Protein AF-A0A6B2G0R4-F1 (afdb_monomer_lite)

Foldseek 3Di:
DPDDPVCLLDADFDDDPPDDPPDRPVRVQVVLAVVLCVLQPCVLVQWDWDDFPHDTAIDGRLCCVVDPPSVVSVVVVVSSVSSCVSNVHDYPHHHQPVVVCVVVVHDDDLVSVCRVPVPVSVVVVVVVPDDVVVVPDDDDPDDDDD

InterPro domains:
  IPR000569 HECT domain [PF00632] (34-144)
  IPR000569 HECT domain [PS50237] (5-146)
  IPR035983 HECT, E3 ligase catalytic domain [SSF56204] (5-144)
  IPR050409 E3 ubiquitin-protein ligase [PTHR11254] (8-144)

Structure (mmCIF, N/CA/C/O backbone):
data_AF-A0A6B2G0R4-F1
#
_entry.id   AF-A0A6B2G0R4-F1
#
loop_
_atom_site.group_PDB
_atom_site.id
_atom_site.type_symbol
_atom_site.label_atom_id
_atom_site.label_alt_id
_atom_site.label_comp_id
_atom_site.label_asym_id
_atom_site.label_entity_id
_atom_site.label_seq_id
_atom_site.pdbx_PDB_ins_code
_atom_site.Cartn_x
_atom_site.Cartn_y
_atom_site.Cartn_z
_atom_site.occupancy
_atom_site.B_iso_or_equiv
_atom_site.auth_seq_id
_atom_site.auth_comp_id
_atom_site.auth_asym_id
_atom_site.auth_atom_id
_atom_site.pdbx_PDB_model_num
ATOM 1 N N . MET A 1 1 ? 1.600 -3.246 18.314 1.00 53.62 1 MET A N 1
ATOM 2 C CA . MET A 1 1 ? 0.301 -3.834 18.725 1.00 53.62 1 MET A CA 1
ATOM 3 C C . MET A 1 1 ? 0.521 -5.297 19.116 1.00 53.62 1 MET A C 1
ATOM 5 O O . MET A 1 1 ? 0.909 -6.088 18.268 1.00 53.62 1 MET A O 1
ATOM 9 N N . THR A 1 2 ? 0.342 -5.662 20.388 1.00 66.12 2 THR A N 1
ATOM 10 C CA . THR A 1 2 ? 0.612 -7.017 20.930 1.00 66.12 2 THR A CA 1
ATOM 11 C C . THR A 1 2 ? -0.567 -7.984 20.794 1.00 66.12 2 THR A C 1
ATOM 13 O O . THR A 1 2 ? -0.534 -9.080 21.346 1.00 66.12 2 THR A O 1
ATOM 16 N N . CYS A 1 3 ? -1.620 -7.601 20.063 1.00 68.56 3 CYS A N 1
ATOM 17 C CA . CYS A 1 3 ? -2.784 -8.455 19.852 1.00 68.56 3 CYS A CA 1
ATOM 18 C C . CYS A 1 3 ? -2.328 -9.796 19.229 1.00 68.56 3 CYS A C 1
ATOM 20 O O . CYS A 1 3 ? -1.641 -9.776 18.206 1.00 68.56 3 CYS A O 1
ATOM 22 N N . PRO A 1 4 ? -2.648 -10.959 19.814 1.00 77.56 4 PRO A N 1
ATOM 23 C CA . PRO A 1 4 ? -2.337 -12.249 19.203 1.00 77.56 4 PRO A CA 1
ATOM 24 C C . PRO A 1 4 ? -3.059 -12.414 17.859 1.00 77.56 4 PRO A C 1
ATOM 26 O O . PRO A 1 4 ? -4.186 -11.945 17.712 1.00 77.56 4 PRO A O 1
ATOM 29 N N . LEU A 1 5 ? -2.455 -13.117 16.893 1.00 74.00 5 LEU A N 1
ATOM 30 C CA . LEU A 1 5 ? -3.075 -13.376 15.578 1.00 74.00 5 LEU A CA 1
ATOM 31 C C . LEU A 1 5 ? -4.470 -14.009 15.703 1.00 74.00 5 LEU A C 1
ATOM 33 O O . LEU A 1 5 ? -5.388 -13.642 14.979 1.00 74.00 5 LEU A O 1
ATOM 37 N N . GLN A 1 6 ? -4.652 -14.879 16.698 1.00 77.12 6 GLN A N 1
ATOM 38 C CA . GLN A 1 6 ? -5.919 -15.551 17.006 1.00 77.12 6 GLN A CA 1
ATOM 39 C C . GLN A 1 6 ? -7.079 -14.579 17.286 1.00 77.12 6 GLN A C 1
ATOM 41 O O . GLN A 1 6 ? -8.242 -14.947 17.148 1.00 77.12 6 GLN A O 1
ATOM 46 N N . ASN A 1 7 ? -6.774 -13.341 17.679 1.00 79.00 7 ASN A N 1
ATOM 47 C CA . ASN A 1 7 ? -7.771 -12.339 18.036 1.00 79.00 7 ASN A CA 1
ATOM 48 C C . ASN A 1 7 ? -8.087 -11.362 16.892 1.00 79.00 7 ASN A C 1
ATOM 50 O O . ASN A 1 7 ? -8.993 -10.553 17.055 1.00 79.00 7 ASN A O 1
ATOM 54 N N . ILE A 1 8 ? -7.395 -11.436 15.745 1.00 74.69 8 ILE A N 1
ATOM 55 C CA . ILE A 1 8 ? -7.686 -10.586 14.570 1.00 74.69 8 ILE A CA 1
ATOM 56 C C . ILE A 1 8 ? -9.064 -10.905 13.973 1.00 74.69 8 ILE A C 1
ATOM 58 O O . ILE A 1 8 ? -9.729 -10.013 13.462 1.00 74.69 8 ILE A O 1
ATOM 62 N N . HIS A 1 9 ? -9.525 -12.150 14.100 1.00 80.12 9 HIS A N 1
ATOM 63 C CA . HIS A 1 9 ? -10.839 -12.597 13.622 1.00 80.12 9 HIS A CA 1
ATOM 64 C C . HIS A 1 9 ? -11.996 -12.252 14.570 1.00 80.12 9 HIS A C 1
ATOM 66 O O . HIS A 1 9 ? -13.090 -12.803 14.452 1.00 80.12 9 HIS A O 1
ATOM 72 N N . ARG A 1 10 ? -11.765 -11.411 15.579 1.00 84.62 10 ARG A N 1
ATOM 73 C CA . ARG A 1 10 ? -12.833 -10.963 16.475 1.00 84.62 10 ARG A CA 1
ATOM 74 C C . ARG A 1 10 ? -13.419 -9.661 15.959 1.00 84.62 10 ARG A C 1
ATOM 76 O O . ARG A 1 10 ? -12.719 -8.857 15.347 1.00 84.62 10 ARG A O 1
ATOM 83 N N . THR A 1 11 ? -14.698 -9.453 16.261 1.00 85.50 11 THR A N 1
ATOM 84 C CA . THR A 1 11 ? -15.354 -8.170 16.021 1.00 85.50 11 THR A CA 1
ATOM 85 C C . THR A 1 11 ? -14.570 -7.058 16.706 1.00 85.50 11 THR A C 1
ATOM 87 O O . THR A 1 11 ? -14.248 -7.157 17.895 1.00 85.50 11 THR A O 1
ATOM 90 N N . LEU A 1 12 ? -14.251 -6.015 15.946 1.00 87.31 12 LEU A N 1
ATOM 91 C CA . LEU A 1 12 ? -13.570 -4.837 16.450 1.00 87.31 12 LEU A CA 1
ATOM 92 C C . LEU A 1 12 ? -14.543 -4.001 17.286 1.00 87.31 12 LEU A C 1
ATOM 94 O O . LEU A 1 12 ? -15.517 -3.463 16.768 1.00 87.31 12 LEU A O 1
ATOM 98 N N . TYR A 1 13 ? -14.243 -3.870 18.575 1.00 87.50 13 TYR A N 1
ATOM 99 C CA . TYR A 1 13 ? -14.916 -2.935 19.469 1.00 87.50 13 TYR A CA 1
ATOM 100 C C . TYR A 1 13 ? -13.959 -1.799 19.803 1.00 87.50 13 TYR A C 1
ATOM 102 O O . TYR A 1 13 ? -12.862 -2.042 20.311 1.00 87.50 13 TYR A O 1
ATOM 110 N N . VAL A 1 14 ? -14.386 -0.570 19.526 1.00 89.56 14 VAL A N 1
ATOM 111 C CA . VAL A 1 14 ? -13.618 0.639 19.824 1.00 89.56 14 VAL A CA 1
ATOM 112 C C . VAL A 1 14 ? -14.331 1.446 20.897 1.00 89.56 14 VAL A C 1
ATOM 114 O O . VAL A 1 14 ? -15.552 1.593 20.880 1.00 89.56 14 VAL A O 1
ATOM 117 N N . GLN A 1 15 ? -13.546 1.967 21.834 1.00 89.62 15 GLN A N 1
ATOM 118 C CA . GLN A 1 15 ? -13.987 2.921 22.837 1.00 89.62 15 GLN A CA 1
ATOM 119 C C . GLN A 1 15 ? -12.952 4.041 22.908 1.00 89.62 15 GLN A C 1
ATOM 121 O O . GLN A 1 15 ? -11.813 3.810 23.323 1.00 89.62 15 GLN A O 1
ATOM 126 N N . PHE A 1 16 ? -13.345 5.249 22.512 1.00 89.38 16 PHE A N 1
ATOM 127 C CA . PHE A 1 16 ? -12.503 6.425 22.676 1.00 89.38 16 PHE A CA 1
ATOM 128 C C . PHE A 1 16 ? -12.434 6.830 24.148 1.00 89.38 16 PHE A C 1
ATOM 130 O O . PHE A 1 16 ? -13.393 6.694 24.916 1.00 89.38 16 PHE A O 1
ATOM 137 N N . GLN A 1 17 ? -11.259 7.295 24.571 1.00 89.62 17 GLN A N 1
ATOM 138 C CA . GLN A 1 17 ? -11.080 7.763 25.939 1.00 89.62 17 GLN A CA 1
ATOM 139 C C . GLN A 1 17 ? -11.957 8.993 26.173 1.00 89.62 17 GLN A C 1
ATOM 141 O O . GLN A 1 17 ? -11.938 9.931 25.387 1.00 89.62 17 GLN A O 1
ATOM 146 N N . ASN A 1 18 ? -12.685 8.998 27.290 1.00 86.69 18 ASN A N 1
ATOM 147 C CA . ASN A 1 18 ? -13.593 10.075 27.703 1.00 86.69 18 ASN A CA 1
ATOM 148 C C . ASN A 1 18 ? -14.858 10.259 26.846 1.00 86.69 18 ASN A C 1
ATOM 150 O O . ASN A 1 18 ? -15.617 11.192 27.105 1.00 86.69 18 ASN A O 1
ATOM 154 N N . GLU A 1 19 ? -15.156 9.348 25.918 1.00 84.19 19 GLU A N 1
ATOM 155 C CA . GLU A 1 19 ? -16.402 9.375 25.150 1.00 84.19 19 GLU A CA 1
ATOM 156 C C . GLU A 1 19 ? -17.352 8.246 25.554 1.00 84.19 19 GLU A C 1
ATOM 158 O O . GLU A 1 19 ? -16.965 7.088 25.740 1.00 84.19 19 GLU A O 1
ATOM 163 N N . LYS A 1 20 ? -18.642 8.580 25.688 1.00 76.38 20 LYS A N 1
ATOM 164 C CA . LYS A 1 20 ? -19.696 7.578 25.868 1.00 76.38 20 LYS A CA 1
ATOM 165 C C . LYS A 1 20 ? -20.080 7.024 24.501 1.00 76.38 20 LYS A C 1
ATOM 167 O O . LYS A 1 20 ? -20.988 7.536 23.854 1.00 76.38 20 LYS A O 1
ATOM 172 N N . GLY A 1 21 ? -19.394 5.965 24.087 1.00 73.94 21 GLY A N 1
ATOM 173 C CA . GLY A 1 21 ? -19.760 5.198 22.902 1.00 73.94 21 GLY A CA 1
ATOM 174 C C . GLY A 1 21 ? -21.116 4.523 23.068 1.00 73.94 21 GLY A C 1
ATOM 175 O O . GLY A 1 21 ? -21.229 3.546 23.805 1.00 73.94 21 GLY A O 1
ATOM 176 N N . LEU A 1 22 ? -22.144 5.057 22.408 1.00 72.50 22 LEU A N 1
ATOM 177 C CA . LEU A 1 22 ? -23.485 4.459 22.365 1.00 72.50 22 LEU A CA 1
ATOM 178 C C . LEU A 1 22 ? -23.661 3.533 21.152 1.00 72.50 22 LEU A C 1
ATOM 180 O O . LEU A 1 22 ? -24.435 2.582 21.223 1.00 72.50 22 LEU A O 1
ATOM 184 N N . ASP A 1 23 ? -22.921 3.791 20.069 1.00 82.81 23 ASP A N 1
ATOM 185 C CA . ASP A 1 23 ? -22.916 2.994 18.841 1.00 82.81 23 ASP A CA 1
ATOM 186 C C . ASP A 1 23 ? -21.516 2.426 18.569 1.00 82.81 23 ASP A C 1
ATOM 188 O O . ASP A 1 23 ? -20.645 3.085 18.003 1.00 82.81 23 ASP A O 1
ATOM 192 N N . TYR A 1 24 ? -21.307 1.169 18.963 1.00 77.88 24 TYR A N 1
ATOM 193 C CA . TYR A 1 24 ? -20.040 0.467 18.752 1.00 77.88 24 TYR A CA 1
ATOM 194 C C . TYR A 1 24 ? -19.678 0.297 17.268 1.00 77.88 24 TYR A C 1
ATOM 196 O O . TYR A 1 24 ? -18.494 0.233 16.941 1.00 77.88 24 TYR A O 1
ATOM 204 N N . GLY A 1 25 ? -20.671 0.229 16.373 1.00 83.12 25 GLY A N 1
ATOM 205 C CA . GLY A 1 25 ? -20.436 0.097 14.935 1.00 83.12 25 GLY A CA 1
ATOM 206 C C . GLY A 1 25 ? -19.951 1.405 14.314 1.00 83.12 25 GLY A C 1
ATOM 207 O O . GLY A 1 25 ? -19.009 1.395 13.521 1.00 83.12 25 GLY A O 1
ATOM 208 N N . GLY A 1 26 ? -20.560 2.528 14.706 1.00 87.69 26 GLY A N 1
ATOM 209 C CA . GLY A 1 26 ? -20.123 3.871 14.320 1.00 87.69 26 GLY A CA 1
ATOM 210 C C . GLY A 1 26 ? -18.687 4.162 14.758 1.00 87.69 26 GLY A C 1
ATOM 211 O O . GLY A 1 26 ? -17.862 4.535 13.928 1.00 87.69 26 GLY A O 1
ATOM 212 N N . LEU A 1 27 ? -18.356 3.871 16.021 1.00 91.06 27 LEU A N 1
ATOM 213 C CA . LEU A 1 27 ? -17.010 4.110 16.555 1.00 91.06 27 LEU A CA 1
ATOM 214 C C . LEU A 1 27 ? -15.923 3.272 15.868 1.00 91.06 27 LEU A C 1
ATOM 216 O O . LEU A 1 27 ? -14.806 3.745 15.674 1.00 91.06 27 LEU A O 1
ATOM 220 N N . ALA A 1 28 ? -16.226 2.026 15.490 1.00 91.50 28 ALA A N 1
ATOM 221 C CA . ALA A 1 28 ? -15.272 1.194 14.758 1.00 91.50 28 ALA A CA 1
ATOM 222 C C . ALA A 1 28 ? -14.982 1.752 13.355 1.00 91.50 28 ALA A C 1
ATOM 224 O O . ALA A 1 28 ? -13.833 1.728 12.915 1.00 91.50 28 ALA A O 1
ATOM 225 N N . LYS A 1 29 ? -16.004 2.279 12.665 1.00 91.38 29 LYS A N 1
ATOM 226 C CA . LYS A 1 29 ? -15.840 2.941 11.361 1.00 91.38 29 LYS A CA 1
ATOM 227 C C . LYS A 1 29 ? -15.001 4.206 11.478 1.00 91.38 29 LYS A C 1
ATOM 229 O O . LYS A 1 29 ? -14.060 4.369 10.713 1.00 91.38 29 LYS A O 1
ATOM 234 N N . GLU A 1 30 ? -15.320 5.056 12.448 1.00 92.00 30 GLU A N 1
ATOM 235 C CA . GLU A 1 30 ? -14.582 6.291 12.719 1.00 92.00 30 GLU A CA 1
ATOM 236 C C . GLU A 1 30 ? -13.112 6.006 13.036 1.00 92.00 30 GLU A C 1
ATOM 238 O O . GLU A 1 30 ? -12.216 6.615 12.466 1.00 92.00 30 GLU A O 1
ATOM 243 N N . TRP A 1 31 ? -12.838 4.999 13.863 1.00 92.50 31 TRP A N 1
ATOM 244 C CA . TRP A 1 31 ? -11.465 4.624 14.180 1.00 92.50 31 TRP A CA 1
ATOM 245 C C . TRP A 1 31 ? -10.676 4.108 12.975 1.00 92.50 31 TRP A C 1
ATOM 247 O O . TRP A 1 31 ? -9.501 4.446 12.831 1.00 92.50 31 TRP A O 1
ATOM 257 N N . ILE A 1 32 ? -11.297 3.302 12.104 1.00 93.62 32 ILE A N 1
ATOM 258 C CA . ILE A 1 32 ? -10.650 2.853 10.863 1.00 93.62 32 ILE A CA 1
ATOM 259 C C . ILE A 1 32 ? -10.400 4.029 9.909 1.00 93.62 32 ILE A C 1
ATOM 261 O O . ILE A 1 32 ? -9.357 4.076 9.260 1.00 93.62 32 ILE A O 1
ATOM 265 N N . TYR A 1 33 ? -11.323 4.984 9.848 1.00 91.94 33 TYR A N 1
ATOM 266 C CA . TYR A 1 33 ? -11.165 6.194 9.050 1.00 91.94 33 TYR A CA 1
ATOM 267 C C . TYR A 1 33 ? -10.002 7.068 9.554 1.00 91.94 33 TYR A C 1
ATOM 269 O O . TYR A 1 33 ? -9.132 7.462 8.780 1.00 91.94 33 TYR A O 1
ATOM 277 N N . GLU A 1 34 ? -9.920 7.322 10.859 1.00 92.00 34 GLU A N 1
ATOM 278 C CA . GLU A 1 34 ? -8.831 8.114 11.445 1.00 92.00 34 GLU A CA 1
ATOM 279 C C . GLU A 1 34 ? -7.476 7.410 11.295 1.00 92.00 34 GLU A C 1
ATOM 281 O O . GLU A 1 34 ? -6.472 8.014 10.905 1.00 92.00 34 GLU A O 1
ATOM 286 N N . ILE A 1 35 ? -7.423 6.098 11.555 1.00 91.62 35 ILE A N 1
ATOM 287 C CA . ILE A 1 35 ? -6.161 5.365 11.444 1.00 91.62 35 ILE A CA 1
ATOM 288 C C . ILE A 1 35 ? -5.676 5.270 9.996 1.00 91.62 35 ILE A C 1
ATOM 290 O O . ILE A 1 35 ? -4.462 5.295 9.787 1.00 91.62 35 ILE A O 1
ATOM 294 N N . SER A 1 36 ? -6.571 5.205 8.998 1.00 90.94 36 SER A N 1
ATOM 295 C CA . SER A 1 36 ? -6.153 5.229 7.592 1.00 90.94 36 SER A CA 1
ATOM 296 C C . SER A 1 36 ? -5.474 6.554 7.252 1.00 90.94 36 SER A C 1
ATOM 298 O O . SER A 1 36 ? -4.377 6.536 6.702 1.00 90.94 36 SER A O 1
ATOM 300 N N . HIS A 1 37 ? -6.022 7.689 7.692 1.00 89.44 37 HIS A N 1
ATOM 301 C CA . HIS A 1 37 ? -5.392 9.003 7.511 1.00 89.44 37 HIS A CA 1
ATOM 302 C C . HIS A 1 37 ? -4.014 9.097 8.176 1.00 89.44 37 HIS A C 1
ATOM 304 O O . HIS A 1 37 ? -3.066 9.621 7.590 1.00 89.44 37 HIS A O 1
ATOM 310 N N . HIS A 1 38 ? -3.872 8.551 9.385 1.00 89.00 38 HIS A N 1
ATOM 311 C CA . HIS A 1 38 ? -2.584 8.526 10.071 1.00 89.00 38 HIS A CA 1
ATOM 312 C C . HIS A 1 38 ? -1.556 7.637 9.367 1.00 89.00 38 HIS A C 1
ATOM 314 O O . HIS A 1 38 ? -0.416 8.057 9.203 1.00 89.00 38 HIS A O 1
ATOM 320 N N . ILE A 1 39 ? -1.933 6.434 8.929 1.00 88.75 39 ILE A N 1
ATOM 321 C CA . ILE A 1 39 ? -1.026 5.513 8.221 1.00 88.75 39 ILE A CA 1
ATOM 322 C C . ILE A 1 39 ? -0.484 6.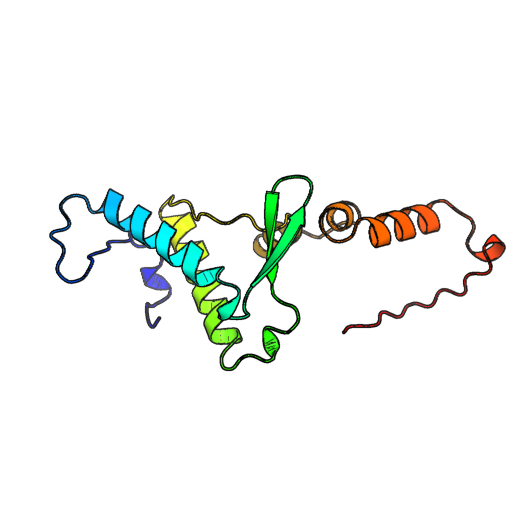151 6.937 1.00 88.75 39 ILE A C 1
ATOM 324 O O . ILE A 1 39 ? 0.682 5.959 6.594 1.00 88.75 39 ILE A O 1
ATOM 328 N N . LEU A 1 40 ? -1.330 6.911 6.249 1.00 87.00 40 LEU A N 1
ATOM 329 C CA . LEU A 1 40 ? -1.028 7.533 4.967 1.00 87.00 40 LEU A CA 1
ATOM 330 C C . LEU A 1 40 ? -0.373 8.913 5.081 1.00 87.00 40 LEU A C 1
ATOM 332 O O . LEU A 1 40 ? -0.031 9.510 4.062 1.00 87.00 40 LEU A O 1
ATOM 336 N N . ASN A 1 41 ? -0.194 9.437 6.297 1.00 87.81 41 ASN A N 1
ATOM 337 C CA . ASN A 1 41 ? 0.414 10.745 6.494 1.00 87.81 41 ASN A CA 1
ATOM 338 C C . ASN A 1 41 ? 1.889 10.716 6.031 1.00 87.81 41 ASN A C 1
ATOM 340 O O . ASN A 1 41 ? 2.698 9.987 6.622 1.00 87.81 41 ASN A O 1
ATOM 344 N N . PRO A 1 42 ? 2.274 11.547 5.036 1.00 86.00 42 PRO A N 1
ATOM 345 C CA . PRO A 1 42 ? 3.637 11.584 4.505 1.00 86.00 42 PRO A CA 1
ATOM 346 C C . PRO A 1 42 ? 4.713 11.863 5.561 1.00 86.00 42 PRO A C 1
ATOM 348 O O . PRO A 1 42 ? 5.864 11.471 5.387 1.00 86.00 42 PRO A O 1
ATOM 351 N N . GLN A 1 43 ? 4.355 12.492 6.688 1.00 87.69 43 GLN A N 1
ATOM 352 C CA . GLN A 1 43 ? 5.279 12.764 7.793 1.00 87.69 43 GLN A CA 1
ATOM 353 C C . GLN A 1 43 ? 5.855 11.495 8.433 1.00 87.69 43 GLN A C 1
ATOM 355 O O . GLN A 1 43 ? 6.942 11.552 9.003 1.00 87.69 43 GLN A O 1
ATOM 360 N N . TYR A 1 44 ? 5.161 10.355 8.343 1.00 87.25 44 TYR A N 1
ATOM 361 C CA . TYR A 1 44 ? 5.689 9.081 8.836 1.00 87.25 44 TYR A CA 1
ATOM 362 C C . TYR A 1 44 ? 6.632 8.395 7.839 1.00 87.25 44 TYR A C 1
ATOM 364 O O . TYR A 1 44 ? 7.286 7.428 8.217 1.00 87.25 44 TYR A O 1
ATOM 372 N N . GLY A 1 45 ? 6.704 8.860 6.585 1.00 89.19 45 GLY A N 1
ATOM 373 C CA . GLY A 1 45 ? 7.615 8.345 5.555 1.00 89.19 45 GLY A CA 1
ATOM 374 C C . GLY A 1 45 ? 7.369 6.892 5.122 1.00 89.19 45 GLY A C 1
ATOM 375 O O . GLY A 1 45 ? 8.239 6.286 4.500 1.00 89.19 45 GLY A O 1
ATOM 376 N N . LEU A 1 46 ? 6.222 6.303 5.477 1.00 90.69 46 LEU A N 1
ATOM 377 C CA . LEU A 1 46 ? 5.881 4.915 5.136 1.00 90.69 46 LEU A CA 1
ATOM 378 C C . LEU A 1 46 ? 5.299 4.809 3.726 1.00 90.69 46 LEU A C 1
ATOM 380 O O . LEU A 1 46 ? 5.677 3.919 2.964 1.00 90.69 46 LEU A O 1
ATOM 384 N N . PHE A 1 47 ? 4.409 5.739 3.385 1.00 91.00 47 PHE A N 1
ATOM 385 C CA . PHE A 1 47 ? 3.766 5.823 2.083 1.00 91.00 47 PHE A CA 1
ATOM 386 C C . PHE A 1 47 ? 4.034 7.175 1.429 1.00 91.00 47 PHE A C 1
ATOM 388 O O . PHE A 1 47 ? 4.246 8.182 2.104 1.00 91.00 47 PHE A O 1
ATOM 395 N N . THR A 1 48 ? 4.004 7.178 0.104 1.00 88.88 48 THR A N 1
ATOM 396 C CA . THR A 1 48 ? 3.982 8.372 -0.737 1.00 88.88 48 THR A CA 1
ATOM 397 C C . THR A 1 48 ? 2.732 8.346 -1.606 1.00 88.88 48 THR A C 1
ATOM 399 O O . THR A 1 48 ? 2.188 7.275 -1.883 1.00 88.88 48 THR A O 1
ATOM 402 N N . THR A 1 49 ? 2.272 9.515 -2.037 1.00 86.25 49 THR A N 1
ATOM 403 C CA . THR A 1 49 ? 1.196 9.629 -3.021 1.00 86.25 49 THR A CA 1
ATOM 404 C C . THR A 1 49 ? 1.783 9.803 -4.413 1.00 86.25 49 THR A C 1
ATOM 406 O O . THR A 1 49 ? 2.742 10.552 -4.606 1.00 86.25 49 THR A O 1
ATOM 409 N N . ARG A 1 50 ? 1.191 9.123 -5.393 1.00 81.12 50 ARG A N 1
ATOM 410 C CA . ARG A 1 50 ? 1.367 9.416 -6.814 1.00 81.12 50 ARG A CA 1
ATOM 411 C C . ARG A 1 50 ? 0.041 9.916 -7.367 1.00 81.12 50 ARG A C 1
ATOM 413 O O . ARG A 1 50 ? -1.011 9.345 -7.086 1.00 81.12 50 ARG A O 1
ATOM 420 N N . GLU A 1 51 ? 0.098 10.982 -8.150 1.00 75.31 51 GLU A N 1
ATOM 421 C CA . GLU A 1 51 ? -1.049 11.440 -8.925 1.00 75.31 51 GLU A CA 1
ATOM 422 C C . GLU A 1 51 ? -1.264 10.493 -10.112 1.00 75.31 51 GLU A C 1
ATOM 424 O O . GLU A 1 51 ? -0.355 10.287 -10.917 1.00 75.31 51 GLU A O 1
ATOM 429 N N . CYS A 1 52 ? -2.450 9.894 -10.212 1.00 68.00 52 CYS A N 1
ATOM 430 C CA . CYS A 1 52 ? -2.808 9.017 -11.319 1.00 68.00 52 CYS A CA 1
ATOM 431 C C . CYS A 1 52 ? -4.156 9.437 -11.901 1.00 68.00 52 CYS A C 1
ATOM 433 O O . CYS A 1 52 ? -5.198 9.194 -11.298 1.00 68.00 52 CYS A O 1
ATOM 435 N N . THR A 1 53 ? -4.134 10.025 -13.102 1.00 65.69 53 THR A N 1
ATOM 436 C CA . THR A 1 53 ? -5.276 10.474 -13.932 1.00 65.69 53 THR A CA 1
ATOM 437 C C . THR A 1 53 ? -6.268 11.459 -13.289 1.00 65.69 53 THR A C 1
ATOM 439 O O . THR A 1 53 ? -6.577 12.475 -13.908 1.00 65.69 53 THR A O 1
ATOM 442 N N . SER A 1 54 ? -6.788 11.197 -12.090 1.00 62.31 54 SER A N 1
ATOM 443 C CA . SER A 1 54 ? -7.683 12.068 -11.309 1.00 62.31 54 SER A CA 1
ATOM 444 C C . SER A 1 54 ? -7.709 11.751 -9.803 1.00 62.31 54 SER A C 1
ATOM 446 O O . SER A 1 54 ? -8.294 12.528 -9.054 1.00 62.31 54 SER A O 1
ATOM 448 N N . ASP A 1 55 ? -7.072 10.662 -9.358 1.00 69.06 55 ASP A N 1
ATOM 449 C CA . ASP A 1 55 ? -7.037 10.237 -7.957 1.00 69.06 55 ASP A CA 1
ATOM 450 C C . ASP A 1 55 ? -5.592 10.133 -7.445 1.00 69.06 55 ASP A C 1
ATOM 452 O O . ASP A 1 55 ? -4.637 9.945 -8.208 1.00 69.06 55 ASP A O 1
ATOM 456 N N . TYR A 1 56 ? -5.428 10.242 -6.125 1.00 78.19 56 TYR A N 1
ATOM 457 C CA . TYR A 1 56 ? -4.154 9.981 -5.459 1.00 78.19 56 TYR A CA 1
ATOM 458 C C . TYR A 1 56 ? -4.062 8.505 -5.085 1.00 78.19 56 TYR A C 1
ATOM 460 O O . TYR A 1 56 ? -4.860 8.001 -4.294 1.00 78.19 56 TYR A O 1
ATOM 468 N N . ILE A 1 57 ? -3.058 7.825 -5.632 1.00 85.44 57 ILE A N 1
ATOM 469 C CA . ILE A 1 57 ? -2.750 6.437 -5.299 1.00 85.44 57 ILE A CA 1
ATOM 470 C C . ILE A 1 57 ? -1.611 6.423 -4.283 1.00 85.44 57 ILE A C 1
ATOM 472 O O . ILE A 1 57 ? -0.595 7.098 -4.458 1.00 85.44 57 ILE A O 1
ATOM 476 N N . PHE A 1 58 ? -1.777 5.648 -3.218 1.00 87.69 58 PHE A N 1
ATOM 477 C CA . PHE A 1 58 ? -0.756 5.446 -2.202 1.00 87.69 58 PHE A CA 1
ATOM 478 C C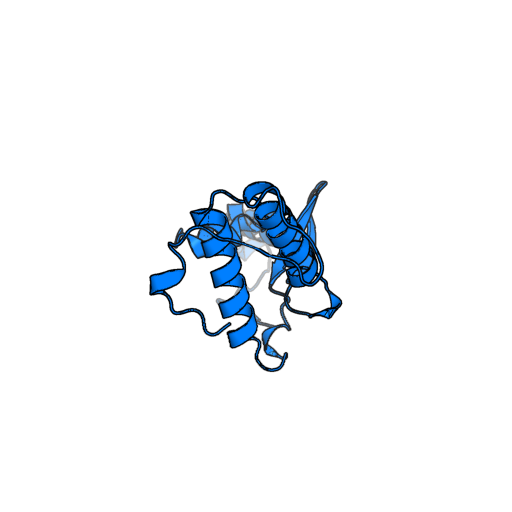 . PHE A 1 58 ? 0.158 4.283 -2.558 1.00 87.69 58 PHE A C 1
ATOM 480 O O . PHE A 1 58 ? -0.294 3.195 -2.921 1.00 87.69 58 PHE A O 1
ATOM 487 N N . GLU A 1 59 ? 1.454 4.499 -2.366 1.00 87.94 59 GLU A N 1
ATOM 488 C CA . GLU A 1 59 ? 2.488 3.494 -2.572 1.00 87.94 59 GLU A CA 1
ATOM 489 C C . GLU A 1 59 ? 3.524 3.502 -1.463 1.00 87.94 59 GLU A C 1
ATOM 491 O O . GLU A 1 59 ? 3.683 4.490 -0.748 1.00 87.94 59 GLU A O 1
ATOM 496 N N . ILE A 1 60 ? 4.234 2.384 -1.314 1.00 89.94 60 ILE A N 1
ATOM 497 C CA . ILE A 1 60 ? 5.333 2.278 -0.357 1.00 89.94 60 ILE A CA 1
ATOM 498 C C . ILE A 1 60 ? 6.398 3.306 -0.732 1.00 89.94 60 ILE A C 1
ATOM 500 O O . ILE A 1 60 ? 6.887 3.328 -1.859 1.00 89.94 60 ILE A O 1
ATOM 504 N N . HIS A 1 61 ? 6.782 4.145 0.226 1.00 89.56 61 HIS A N 1
ATOM 505 C CA . HIS A 1 61 ? 7.845 5.112 0.002 1.00 89.56 61 HIS A CA 1
ATOM 506 C C . HIS A 1 61 ? 9.174 4.361 -0.250 1.00 89.56 61 HIS A C 1
ATOM 508 O O . HIS A 1 61 ? 9.536 3.520 0.582 1.00 89.56 61 HIS A O 1
ATOM 514 N N . PRO A 1 62 ? 9.941 4.658 -1.321 1.00 87.88 62 PRO A N 1
ATOM 515 C CA . PRO A 1 62 ? 11.168 3.919 -1.659 1.00 87.88 62 PRO A CA 1
ATOM 516 C C . PRO A 1 62 ? 12.184 3.884 -0.509 1.00 87.88 62 PRO A C 1
ATOM 518 O O . PRO A 1 62 ? 12.718 2.840 -0.153 1.00 87.88 62 PRO A O 1
ATOM 521 N N . MET A 1 63 ? 12.343 5.021 0.175 1.00 89.00 63 MET A N 1
ATOM 522 C CA . MET A 1 63 ? 13.235 5.163 1.336 1.00 89.00 63 MET A CA 1
ATOM 523 C C . MET A 1 63 ? 12.625 4.699 2.670 1.00 89.00 63 MET A C 1
ATOM 525 O O . MET A 1 63 ? 13.217 4.929 3.724 1.00 89.00 63 MET A O 1
ATOM 529 N N . SER A 1 64 ? 11.446 4.069 2.681 1.00 90.88 64 SER A N 1
ATOM 530 C CA . SER A 1 64 ? 10.796 3.635 3.933 1.00 90.88 64 SER A CA 1
ATOM 531 C C . SER A 1 64 ? 11.637 2.620 4.717 1.00 90.88 64 SER A C 1
ATOM 533 O O . SER A 1 64 ? 11.539 2.552 5.940 1.00 90.88 64 SER A O 1
ATOM 535 N N . ASN A 1 65 ? 12.512 1.871 4.041 1.00 89.69 65 ASN A N 1
ATOM 536 C CA . ASN A 1 65 ? 13.471 0.943 4.646 1.00 89.69 65 ASN A CA 1
ATOM 537 C C . ASN A 1 65 ? 14.531 1.629 5.533 1.00 89.69 65 ASN A C 1
ATOM 539 O O . ASN A 1 65 ? 15.132 0.966 6.380 1.00 89.69 65 ASN A O 1
ATOM 543 N N . THR A 1 66 ? 14.755 2.934 5.356 1.00 91.00 66 THR A N 1
ATOM 544 C CA . THR A 1 66 ? 15.691 3.730 6.164 1.00 91.00 66 THR A CA 1
ATOM 545 C C . THR A 1 66 ? 15.098 4.137 7.511 1.00 91.00 66 THR A C 1
ATOM 547 O O . THR A 1 66 ? 15.837 4.506 8.426 1.00 91.00 66 THR A O 1
ATOM 550 N N . LEU A 1 67 ? 13.772 4.051 7.658 1.00 90.12 67 LEU A N 1
ATOM 551 C CA . LEU A 1 67 ? 13.095 4.394 8.897 1.00 90.12 67 LEU A CA 1
ATOM 552 C C . LEU A 1 67 ? 13.399 3.363 9.991 1.00 90.12 67 LEU A C 1
ATOM 554 O O . LEU A 1 67 ? 13.414 2.151 9.731 1.00 90.12 67 LEU A O 1
ATOM 558 N N . PRO A 1 68 ? 13.567 3.813 11.246 1.00 90.56 68 PRO A N 1
ATOM 559 C CA . PRO A 1 68 ? 13.623 2.896 12.370 1.00 90.56 68 PRO A CA 1
ATOM 560 C C . PRO A 1 68 ? 12.321 2.087 12.436 1.00 90.56 68 PRO A C 1
ATOM 562 O O . PRO A 1 68 ? 11.230 2.600 12.192 1.00 90.56 68 PRO A O 1
ATOM 565 N N . ASP A 1 69 ? 12.442 0.798 12.748 1.00 89.31 69 ASP A N 1
ATOM 566 C CA . ASP A 1 69 ? 11.311 -0.119 12.924 1.00 89.31 69 ASP A CA 1
ATOM 567 C C . ASP A 1 69 ? 10.356 -0.257 11.720 1.00 89.31 69 ASP A C 1
ATOM 569 O O . ASP A 1 69 ? 9.235 -0.744 11.887 1.00 89.31 69 ASP A O 1
ATOM 573 N N . PHE A 1 70 ? 10.783 0.080 10.491 1.00 90.44 70 PHE A N 1
ATOM 574 C CA . PHE A 1 70 ? 9.927 0.017 9.292 1.00 90.44 70 PHE A CA 1
ATOM 575 C C . PHE A 1 70 ? 9.196 -1.329 9.144 1.00 90.44 70 PHE A C 1
ATOM 577 O O . PHE A 1 70 ? 8.003 -1.366 8.849 1.00 90.44 70 PHE A O 1
ATOM 584 N N . LYS A 1 71 ? 9.872 -2.450 9.439 1.00 90.69 71 LYS A N 1
ATOM 585 C CA . LYS A 1 71 ? 9.278 -3.799 9.403 1.00 90.69 71 LYS A CA 1
ATOM 586 C C . LYS A 1 71 ? 8.107 -3.934 10.371 1.00 90.69 71 LYS A C 1
ATOM 588 O O . LYS A 1 71 ? 7.075 -4.498 10.017 1.00 90.69 71 LYS A O 1
ATOM 593 N N . THR A 1 72 ? 8.263 -3.419 11.587 1.00 91.62 72 THR A N 1
ATOM 594 C CA . THR A 1 72 ? 7.220 -3.433 12.616 1.00 91.62 72 THR A CA 1
ATOM 595 C C . THR A 1 72 ? 6.045 -2.553 12.199 1.00 91.62 72 THR A C 1
ATOM 597 O O . THR A 1 72 ? 4.896 -2.956 12.382 1.00 91.62 72 THR A O 1
ATOM 600 N N . ASN A 1 73 ? 6.320 -1.399 11.586 1.00 91.25 73 ASN A N 1
ATOM 601 C CA . ASN A 1 73 ? 5.298 -0.484 11.081 1.00 91.25 73 ASN A CA 1
ATOM 602 C C . ASN A 1 73 ? 4.494 -1.105 9.930 1.00 91.25 73 ASN A C 1
ATOM 604 O O . ASN A 1 73 ? 3.269 -1.164 10.014 1.00 91.25 73 ASN A O 1
ATOM 608 N N . PHE A 1 74 ? 5.146 -1.669 8.909 1.00 92.06 74 PHE A N 1
ATOM 609 C CA . PHE A 1 74 ? 4.438 -2.354 7.819 1.00 92.06 74 PHE A CA 1
ATOM 610 C C . PHE A 1 74 ? 3.69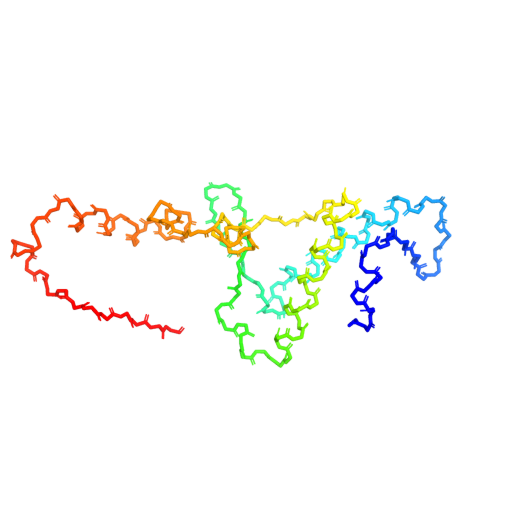1 -3.600 8.296 1.00 92.06 74 PHE A C 1
ATOM 612 O O . PHE A 1 74 ? 2.568 -3.850 7.859 1.00 92.06 74 PHE A O 1
ATOM 619 N N . HIS A 1 75 ? 4.253 -4.355 9.246 1.00 91.56 75 HIS A N 1
ATOM 620 C CA . HIS A 1 75 ? 3.537 -5.469 9.861 1.00 91.56 75 HIS A CA 1
ATOM 621 C C . HIS A 1 75 ? 2.278 -4.991 10.598 1.00 91.56 75 HIS A C 1
ATOM 623 O O . HIS A 1 75 ? 1.224 -5.615 10.501 1.00 91.56 75 HIS A O 1
ATOM 629 N N . PHE A 1 76 ? 2.361 -3.870 11.316 1.00 90.88 76 PHE A N 1
ATOM 630 C CA . PHE A 1 76 ? 1.209 -3.253 11.961 1.00 90.88 76 PHE A CA 1
ATOM 631 C C . PHE A 1 76 ? 0.146 -2.817 10.944 1.00 90.88 76 PHE A C 1
ATOM 633 O O . PHE A 1 76 ? -1.014 -3.189 11.101 1.00 90.88 76 PHE A O 1
ATOM 640 N N . ILE A 1 77 ? 0.538 -2.118 9.879 1.00 91.69 77 ILE A N 1
ATOM 641 C CA . ILE A 1 77 ? -0.370 -1.669 8.815 1.00 91.69 77 ILE A CA 1
ATOM 642 C C . ILE A 1 77 ? -1.071 -2.855 8.151 1.00 91.69 77 ILE A C 1
ATOM 644 O O . ILE A 1 77 ? -2.294 -2.856 8.036 1.00 91.69 77 ILE A O 1
ATOM 648 N N . GLY A 1 78 ? -0.331 -3.912 7.801 1.00 90.81 78 GLY A N 1
ATOM 649 C CA . GLY A 1 78 ? -0.913 -5.127 7.227 1.00 90.81 78 GLY A CA 1
ATOM 650 C C . GLY A 1 78 ? -1.958 -5.770 8.145 1.00 90.81 78 GLY A C 1
ATOM 651 O O . GLY A 1 78 ? -2.988 -6.260 7.683 1.00 90.81 78 GLY A O 1
ATOM 652 N N . ARG A 1 79 ? -1.752 -5.706 9.467 1.00 90.62 79 ARG A N 1
ATOM 653 C CA . ARG A 1 79 ? -2.747 -6.167 10.443 1.00 90.62 79 ARG A CA 1
ATOM 654 C C . ARG A 1 79 ? -3.980 -5.270 10.513 1.00 90.62 79 ARG A C 1
ATOM 656 O O . ARG A 1 79 ? -5.068 -5.807 10.690 1.00 90.62 79 ARG A O 1
ATOM 663 N N . ILE A 1 80 ? -3.827 -3.951 10.395 1.00 90.88 80 ILE A N 1
ATOM 664 C CA . ILE A 1 80 ? -4.956 -3.010 10.339 1.00 90.88 80 ILE A CA 1
ATOM 665 C C . ILE A 1 80 ? -5.787 -3.248 9.076 1.00 90.88 80 ILE A C 1
ATOM 667 O O . ILE A 1 80 ? -7.000 -3.396 9.185 1.00 90.88 80 ILE A O 1
ATOM 671 N N . ILE A 1 81 ? -5.140 -3.400 7.915 1.00 90.56 81 ILE A N 1
ATOM 672 C CA . ILE A 1 81 ? -5.808 -3.746 6.650 1.00 90.56 81 ILE A CA 1
ATOM 673 C C . ILE A 1 81 ? -6.587 -5.058 6.804 1.00 90.56 81 ILE A C 1
ATOM 675 O O . ILE A 1 81 ? -7.778 -5.116 6.504 1.00 90.56 81 ILE A O 1
ATOM 679 N N . GLY A 1 82 ? -5.948 -6.105 7.337 1.00 89.81 82 GLY A N 1
ATOM 680 C CA . GLY A 1 82 ? -6.610 -7.390 7.570 1.00 89.81 82 GLY A CA 1
ATOM 681 C C . GLY A 1 82 ? -7.789 -7.298 8.545 1.00 89.81 82 GLY A C 1
ATOM 682 O O . GLY A 1 82 ? -8.824 -7.924 8.324 1.00 89.81 82 GLY A O 1
ATOM 683 N N . LEU A 1 83 ? -7.662 -6.491 9.601 1.00 90.94 83 LEU A N 1
ATOM 684 C CA . LEU A 1 83 ? -8.728 -6.246 10.571 1.00 90.94 83 LEU A CA 1
ATOM 685 C C . LEU A 1 83 ? -9.915 -5.501 9.942 1.00 90.94 83 LEU A C 1
ATOM 687 O O . LEU A 1 83 ? -11.061 -5.877 10.200 1.00 90.94 83 LEU A O 1
ATOM 691 N N . ALA A 1 84 ? -9.649 -4.484 9.117 1.00 91.12 84 ALA A N 1
ATOM 692 C CA . ALA A 1 84 ? -10.666 -3.726 8.393 1.00 91.12 84 ALA A CA 1
ATOM 693 C C . ALA A 1 84 ? -11.441 -4.634 7.429 1.00 91.12 84 ALA A C 1
ATOM 695 O O . ALA A 1 84 ? -12.667 -4.714 7.514 1.00 91.12 84 ALA A O 1
ATOM 696 N N . LEU A 1 85 ? -10.724 -5.412 6.608 1.00 90.25 85 LEU A N 1
ATOM 697 C CA . LEU A 1 85 ? -11.313 -6.378 5.677 1.00 90.25 85 LEU A CA 1
ATOM 698 C C . LEU A 1 85 ? -12.174 -7.422 6.398 1.00 90.25 85 LEU A C 1
ATOM 700 O O . LEU A 1 85 ? -13.296 -7.690 5.975 1.00 90.25 85 LEU A O 1
ATOM 704 N N . PHE A 1 86 ? -11.686 -7.983 7.509 1.00 90.44 86 PHE A N 1
ATOM 705 C CA . PHE A 1 86 ? -12.431 -8.988 8.272 1.00 90.44 86 PHE A CA 1
ATOM 706 C C . PHE A 1 86 ? -13.734 -8.434 8.869 1.00 90.44 86 PHE A C 1
ATOM 708 O O . PHE A 1 86 ? -14.743 -9.134 8.914 1.00 90.44 86 PHE A O 1
ATOM 715 N N . ASN A 1 87 ? -13.723 -7.179 9.324 1.00 90.38 87 ASN A N 1
ATOM 716 C CA . ASN A 1 87 ? -14.892 -6.529 9.918 1.00 90.38 87 ASN A CA 1
ATOM 717 C C . ASN A 1 87 ? -15.800 -5.838 8.883 1.00 90.38 87 ASN A C 1
ATOM 719 O O . ASN A 1 87 ? -16.806 -5.248 9.273 1.00 90.38 87 ASN A O 1
ATOM 723 N N . GLY A 1 88 ? -15.470 -5.893 7.586 1.00 91.00 88 GLY A N 1
ATOM 724 C CA . GLY A 1 88 ? -16.221 -5.194 6.537 1.00 91.00 88 GLY A CA 1
ATOM 725 C C . GLY A 1 88 ? -16.180 -3.669 6.683 1.00 91.00 88 GLY A C 1
ATOM 726 O O . GLY A 1 88 ? -17.162 -2.991 6.381 1.00 91.00 88 GLY A O 1
ATOM 727 N N . LEU A 1 89 ? -15.072 -3.135 7.202 1.00 92.50 89 LEU A N 1
ATOM 728 C CA . LEU A 1 89 ? -14.844 -1.705 7.392 1.00 92.50 89 LEU A CA 1
ATOM 729 C C . LEU A 1 89 ? -14.006 -1.163 6.231 1.00 92.50 89 LEU A C 1
ATOM 731 O O . LEU A 1 89 ? -13.022 -1.779 5.823 1.00 92.50 89 LEU A O 1
ATOM 735 N N . TYR A 1 90 ? -14.396 -0.002 5.712 1.00 89.38 90 TYR A N 1
ATOM 736 C CA . TYR A 1 90 ? -13.690 0.671 4.625 1.00 89.38 90 TYR A CA 1
ATOM 737 C C . TYR A 1 90 ? -12.569 1.538 5.187 1.00 89.38 90 TYR A C 1
ATOM 739 O O . TYR A 1 90 ? -12.800 2.296 6.127 1.00 89.38 90 TYR A O 1
ATOM 747 N N . MET A 1 91 ? -11.378 1.432 4.601 1.00 89.81 91 MET A N 1
ATOM 748 C CA . MET A 1 91 ? -10.305 2.397 4.826 1.00 89.81 91 MET A CA 1
ATOM 749 C C . MET A 1 91 ? -10.370 3.464 3.741 1.00 89.81 91 MET A C 1
ATOM 751 O O . MET A 1 91 ? -10.606 3.135 2.578 1.00 89.81 91 MET A O 1
ATOM 755 N N . ASP A 1 92 ? -10.133 4.717 4.113 1.00 86.31 92 ASP A N 1
ATOM 756 C CA . ASP A 1 92 ? -10.071 5.819 3.156 1.00 86.31 92 ASP A CA 1
ATOM 757 C C . ASP A 1 92 ? -8.679 5.873 2.511 1.00 86.31 92 ASP A C 1
ATOM 759 O O . ASP A 1 92 ? -7.839 6.712 2.830 1.00 86.31 92 ASP A O 1
ATOM 763 N N . CYS A 1 93 ? -8.372 4.857 1.703 1.00 82.50 93 CYS A N 1
ATOM 764 C CA . CYS A 1 93 ? -7.104 4.738 0.997 1.00 82.50 93 CYS A CA 1
ATOM 765 C C . CYS A 1 93 ? -7.270 3.971 -0.318 1.00 82.50 93 CYS A C 1
ATOM 767 O O . CYS A 1 93 ? -7.902 2.913 -0.358 1.00 82.50 93 CYS A O 1
ATOM 769 N N . ALA A 1 94 ? -6.631 4.456 -1.379 1.00 84.94 94 ALA A N 1
ATOM 770 C CA . ALA A 1 94 ? -6.515 3.744 -2.645 1.00 84.94 94 ALA A CA 1
ATOM 771 C C . ALA A 1 94 ? -5.057 3.327 -2.872 1.00 84.94 94 ALA A C 1
ATOM 773 O O . ALA A 1 94 ? -4.175 4.179 -2.956 1.00 84.94 94 ALA A O 1
ATOM 774 N N . PHE A 1 95 ? -4.793 2.023 -2.957 1.00 86.81 95 PHE A N 1
ATOM 775 C CA . PHE A 1 95 ? -3.490 1.491 -3.370 1.00 86.81 95 PHE A CA 1
ATOM 776 C C . PHE A 1 95 ? -3.481 1.162 -4.867 1.00 86.81 95 PHE A C 1
ATOM 778 O O . PHE A 1 95 ? -4.541 1.023 -5.480 1.00 86.81 95 PHE A O 1
ATOM 785 N N . SER A 1 96 ? -2.293 1.018 -5.457 1.00 83.62 96 SER A N 1
ATOM 786 C CA . SER A 1 96 ? -2.161 0.626 -6.864 1.00 83.62 96 SER A CA 1
ATOM 787 C C . SER A 1 96 ? -2.629 -0.815 -7.101 1.00 83.62 96 SER A C 1
ATOM 789 O O . SER A 1 96 ? -2.578 -1.665 -6.206 1.00 83.62 96 SER A O 1
ATOM 791 N N . ASN A 1 97 ? -3.049 -1.126 -8.333 1.00 84.62 97 ASN A N 1
ATOM 792 C CA . ASN A 1 97 ? -3.392 -2.498 -8.736 1.00 84.62 97 ASN A CA 1
ATOM 793 C C . ASN A 1 97 ? -2.248 -3.477 -8.458 1.00 84.62 97 ASN A C 1
ATOM 795 O O . ASN A 1 97 ? -2.476 -4.584 -7.968 1.00 84.62 97 ASN A O 1
ATOM 799 N N . PHE A 1 98 ? -1.015 -3.030 -8.692 1.00 86.38 98 PHE A N 1
ATOM 800 C CA . PHE A 1 98 ? 0.193 -3.763 -8.344 1.00 86.38 98 PHE A CA 1
ATOM 801 C C . PHE A 1 98 ? 0.219 -4.158 -6.862 1.00 86.38 98 PHE A C 1
ATOM 803 O O . PHE A 1 98 ? 0.415 -5.329 -6.540 1.00 86.38 98 PHE A O 1
ATOM 810 N N . PHE A 1 99 ? -0.054 -3.216 -5.956 1.00 87.62 99 PHE A N 1
ATOM 811 C CA . PHE A 1 99 ? -0.085 -3.483 -4.518 1.00 87.62 99 PHE A CA 1
ATOM 812 C C . PHE A 1 99 ? -1.136 -4.541 -4.151 1.00 87.62 99 PHE A C 1
ATOM 814 O O . PHE A 1 99 ? -0.845 -5.476 -3.401 1.00 87.62 99 PHE A O 1
ATOM 821 N N . TYR A 1 100 ? -2.341 -4.452 -4.723 1.00 88.94 100 TYR A N 1
ATOM 822 C CA . TYR A 1 100 ? -3.385 -5.454 -4.497 1.00 88.94 100 TYR A CA 1
ATOM 823 C C . TYR A 1 100 ? -3.002 -6.834 -5.039 1.00 88.94 100 TYR A C 1
ATOM 825 O O . TYR A 1 100 ? -3.188 -7.826 -4.331 1.00 88.94 100 TYR A O 1
ATOM 833 N N . LYS A 1 101 ? -2.419 -6.909 -6.244 1.00 91.94 101 LYS A N 1
ATOM 834 C CA . LYS A 1 101 ? -1.924 -8.164 -6.834 1.00 91.94 101 LYS A CA 1
ATOM 835 C C . LYS A 1 101 ? -0.878 -8.836 -5.942 1.00 91.94 101 LYS A C 1
ATOM 837 O O . LYS A 1 101 ? -0.958 -10.046 -5.730 1.00 91.94 101 LYS A O 1
ATOM 842 N N . GLN A 1 102 ? 0.033 -8.061 -5.349 1.00 90.19 102 GLN A N 1
ATOM 843 C CA . GLN A 1 102 ? 1.025 -8.584 -4.404 1.00 90.19 102 GLN A CA 1
ATOM 844 C C . GLN A 1 102 ? 0.375 -9.203 -3.157 1.00 90.19 102 GLN A C 1
ATOM 846 O O . GLN A 1 102 ? 0.769 -10.290 -2.742 1.00 90.19 102 GLN A O 1
ATOM 851 N N . ILE A 1 103 ? -0.661 -8.575 -2.585 1.00 89.62 103 ILE A N 1
ATOM 852 C CA . ILE A 1 103 ? -1.371 -9.116 -1.407 1.00 89.62 103 ILE A CA 1
ATOM 853 C C . ILE A 1 103 ? -1.997 -10.487 -1.698 1.00 89.62 103 ILE A C 1
ATOM 855 O O . ILE A 1 103 ? -1.971 -11.373 -0.842 1.00 89.62 103 ILE A O 1
ATOM 859 N N . ILE A 1 104 ? -2.562 -10.670 -2.894 1.00 92.19 104 ILE A N 1
ATOM 860 C CA . ILE A 1 104 ? -3.235 -11.916 -3.293 1.00 92.19 104 ILE A CA 1
ATOM 861 C C . ILE A 1 104 ? -2.301 -12.927 -3.978 1.00 92.19 104 ILE A C 1
ATOM 863 O O . ILE A 1 104 ? -2.772 -13.966 -4.437 1.00 92.19 104 ILE A O 1
ATOM 867 N N . ASN A 1 105 ? -0.990 -12.656 -4.031 1.00 92.88 105 ASN A N 1
ATOM 868 C CA . ASN A 1 105 ? 0.014 -13.462 -4.739 1.00 92.88 105 ASN A CA 1
ATOM 869 C C . ASN A 1 105 ? -0.314 -13.698 -6.228 1.00 92.88 105 ASN A C 1
ATOM 871 O O . ASN A 1 105 ? -0.048 -14.773 -6.770 1.00 92.88 105 ASN A O 1
ATOM 875 N N . GLN A 1 106 ? -0.900 -12.705 -6.897 1.00 94.50 106 GLN A N 1
ATOM 876 C CA . GLN A 1 106 ? -1.121 -12.742 -8.340 1.00 94.50 106 GLN A CA 1
ATOM 877 C C . GLN A 1 106 ? 0.125 -12.210 -9.070 1.00 94.50 106 GLN A C 1
ATOM 879 O O . GLN A 1 106 ? 0.675 -11.191 -8.650 1.00 94.50 106 GLN A O 1
ATOM 884 N N . PRO A 1 107 ? 0.581 -12.857 -10.163 1.00 91.38 107 PRO A N 1
ATOM 885 C CA . PRO A 1 107 ? 1.689 -12.335 -10.953 1.00 91.38 107 PRO A CA 1
ATOM 886 C C . PRO A 1 107 ? 1.335 -10.980 -11.570 1.00 91.38 107 PRO A C 1
ATOM 888 O O . PRO A 1 107 ? 0.207 -10.766 -12.026 1.00 91.38 107 PRO A O 1
ATOM 891 N N . CYS A 1 108 ? 2.323 -10.092 -11.603 1.00 89.25 108 CYS A N 1
ATOM 892 C CA . CYS A 1 108 ? 2.229 -8.827 -12.315 1.00 89.25 108 CYS A CA 1
ATOM 893 C C . CYS A 1 108 ? 2.603 -9.020 -13.786 1.00 89.25 108 CYS A C 1
ATOM 895 O O . CYS A 1 108 ? 3.480 -9.824 -14.112 1.00 89.25 108 CYS A O 1
ATOM 897 N N . ASP A 1 109 ? 1.925 -8.291 -14.661 1.00 89.19 109 ASP A N 1
ATOM 898 C CA . ASP A 1 109 ? 2.170 -8.281 -16.098 1.00 89.19 109 ASP A CA 1
ATOM 899 C C . ASP A 1 109 ? 2.638 -6.895 -16.569 1.00 89.19 109 ASP A C 1
ATOM 901 O O . ASP A 1 109 ? 2.775 -5.959 -15.783 1.00 89.19 109 ASP A O 1
ATOM 905 N N . LEU A 1 110 ? 2.945 -6.770 -17.864 1.00 88.25 110 LEU A N 1
ATOM 906 C CA . LEU A 1 110 ? 3.386 -5.499 -18.442 1.00 88.25 110 LEU A CA 1
ATOM 907 C C . LEU A 1 110 ? 2.301 -4.418 -18.354 1.00 88.25 110 LEU A C 1
ATOM 909 O O . LEU A 1 110 ? 2.633 -3.240 -18.318 1.00 88.25 110 LEU A O 1
ATOM 913 N N . GLU A 1 111 ? 1.022 -4.791 -18.347 1.00 88.38 111 GLU A N 1
ATOM 914 C CA . GLU A 1 111 ? -0.065 -3.811 -18.319 1.00 88.38 111 GLU A CA 1
ATOM 915 C C . GLU A 1 111 ? -0.170 -3.138 -16.944 1.00 88.38 111 GLU A C 1
ATOM 917 O O . GLU A 1 111 ? -0.469 -1.951 -16.884 1.00 88.38 111 GLU A O 1
ATOM 922 N N . ASP A 1 112 ? 0.212 -3.820 -15.857 1.00 85.94 112 ASP A N 1
ATOM 923 C CA . ASP A 1 112 ? 0.330 -3.198 -14.526 1.00 85.94 112 ASP A CA 1
ATOM 924 C C . ASP A 1 112 ? 1.313 -2.020 -14.493 1.00 85.94 112 ASP A C 1
ATOM 926 O O . ASP A 1 112 ? 1.173 -1.113 -13.673 1.00 85.94 112 ASP A O 1
ATOM 930 N N . LEU A 1 113 ? 2.315 -2.020 -15.377 1.00 85.44 113 LEU A N 1
ATOM 931 C CA . LEU A 1 113 ? 3.304 -0.951 -15.439 1.00 85.44 113 LEU A CA 1
ATOM 932 C C . LEU A 1 113 ? 2.695 0.363 -15.936 1.00 85.44 113 LEU A C 1
ATOM 934 O O . LEU A 1 113 ? 3.191 1.426 -15.582 1.00 85.44 113 LEU A O 1
ATOM 938 N N . GLN A 1 114 ? 1.603 0.301 -16.700 1.00 84.12 114 GLN A N 1
ATOM 939 C CA . GLN A 1 114 ? 0.911 1.484 -17.200 1.00 84.12 114 GLN A CA 1
ATOM 940 C C . GLN A 1 114 ? 0.441 2.402 -16.059 1.00 84.12 114 GLN A C 1
ATOM 942 O O . GLN A 1 114 ? 0.516 3.624 -16.189 1.00 84.12 114 GLN A O 1
ATOM 947 N N . ASP A 1 115 ? 0.002 1.810 -14.944 1.00 76.56 115 ASP A N 1
ATOM 948 C CA . ASP A 1 115 ? -0.487 2.527 -13.760 1.00 76.56 115 ASP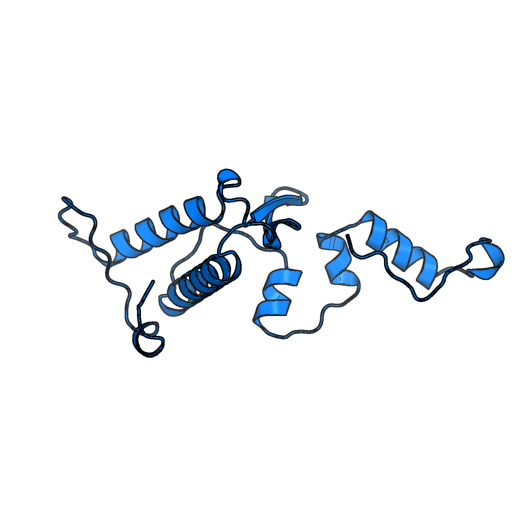 A CA 1
ATOM 949 C C . ASP A 1 115 ? 0.659 3.074 -12.882 1.00 76.56 115 ASP A C 1
ATOM 951 O O . ASP A 1 115 ? 0.444 3.970 -12.060 1.00 76.56 115 ASP A O 1
ATOM 955 N N . ILE A 1 116 ? 1.874 2.530 -13.028 1.00 79.88 116 ILE A N 1
ATOM 956 C CA . ILE A 1 116 ? 3.046 2.874 -12.206 1.00 79.88 116 ILE A CA 1
ATOM 957 C C . ILE A 1 116 ? 3.925 3.905 -12.919 1.00 79.88 116 ILE A C 1
ATOM 959 O O . ILE A 1 116 ? 4.254 4.940 -12.341 1.00 79.88 116 ILE A O 1
ATOM 963 N N . ASP A 1 117 ? 4.308 3.601 -14.160 1.00 83.38 117 ASP A N 1
ATOM 964 C CA . ASP A 1 117 ? 5.223 4.380 -14.987 1.00 83.38 117 ASP A CA 1
ATOM 965 C C . ASP A 1 117 ? 4.854 4.211 -16.471 1.00 83.38 117 ASP A C 1
ATOM 967 O O . ASP A 1 117 ? 5.262 3.269 -17.161 1.00 83.38 117 ASP A O 1
ATOM 971 N N . ILE A 1 118 ? 4.052 5.157 -16.960 1.00 86.06 118 ILE A N 1
ATOM 972 C CA . ILE A 1 118 ? 3.564 5.183 -18.339 1.00 86.06 118 ILE A CA 1
ATOM 973 C C . ILE A 1 118 ? 4.706 5.320 -19.356 1.00 86.06 118 ILE A C 1
ATOM 975 O O . ILE A 1 118 ? 4.620 4.767 -20.456 1.00 86.06 118 ILE A O 1
ATOM 979 N N . ASP A 1 119 ? 5.781 6.023 -19.005 1.00 89.06 119 ASP A N 1
ATOM 980 C CA . ASP A 1 119 ? 6.905 6.279 -19.901 1.00 89.06 119 ASP A CA 1
ATOM 981 C C . ASP A 1 119 ? 7.763 5.021 -20.045 1.00 89.06 119 ASP A C 1
ATOM 983 O O . ASP A 1 119 ? 8.106 4.618 -21.166 1.00 89.06 119 ASP A O 1
ATOM 987 N N . PHE A 1 120 ? 8.031 4.331 -18.934 1.00 88.56 120 PHE A N 1
ATOM 988 C CA . PHE A 1 120 ? 8.709 3.039 -18.951 1.00 88.56 120 PHE A CA 1
ATOM 989 C C . PHE A 1 120 ? 7.867 1.977 -19.668 1.00 88.56 120 PHE A C 1
ATOM 991 O O . PHE A 1 120 ? 8.378 1.245 -20.521 1.00 88.56 120 PHE A O 1
ATOM 998 N N . TYR A 1 121 ? 6.555 1.950 -19.423 1.00 90.81 121 TYR A N 1
ATOM 999 C CA . TYR A 1 121 ? 5.616 1.086 -20.139 1.00 90.81 121 TYR A CA 1
ATOM 1000 C C . TYR A 1 121 ? 5.646 1.311 -21.654 1.00 90.81 121 TYR A C 1
ATOM 1002 O O . TYR A 1 121 ? 5.778 0.354 -22.427 1.00 90.81 121 TYR A O 1
ATOM 1010 N N . ASN A 1 122 ? 5.568 2.569 -22.095 1.00 92.19 122 ASN A N 1
ATOM 1011 C CA . ASN A 1 122 ? 5.622 2.923 -23.511 1.00 92.19 122 ASN A CA 1
ATOM 1012 C C . ASN A 1 122 ? 6.959 2.519 -24.136 1.00 92.19 122 ASN A C 1
ATOM 1014 O O . ASN A 1 122 ? 6.980 1.995 -25.253 1.00 92.19 122 ASN A O 1
ATOM 1018 N N . SER A 1 123 ? 8.056 2.700 -23.401 1.00 91.50 123 SER A N 1
ATOM 1019 C CA . SER A 1 123 ? 9.399 2.311 -23.833 1.00 91.50 123 SER A CA 1
ATOM 1020 C C . SER A 1 123 ? 9.505 0.798 -24.040 1.00 91.50 123 SER A C 1
ATOM 1022 O O . SER A 1 123 ? 9.919 0.353 -25.112 1.00 91.50 123 SER A O 1
ATOM 1024 N N . ILE A 1 124 ? 9.037 -0.016 -23.085 1.00 90.50 124 ILE A N 1
ATOM 1025 C CA . ILE A 1 124 ? 9.017 -1.481 -23.235 1.00 90.50 124 ILE A CA 1
ATOM 1026 C C . ILE A 1 124 ? 8.080 -1.911 -24.371 1.00 90.50 124 ILE A C 1
ATOM 1028 O O . ILE A 1 124 ? 8.445 -2.770 -25.178 1.00 90.50 124 ILE A O 1
ATOM 1032 N N . LYS A 1 125 ? 6.892 -1.301 -24.499 1.00 93.00 125 LYS A N 1
ATOM 1033 C CA . LYS A 1 125 ? 5.980 -1.593 -25.619 1.00 93.00 125 LYS A CA 1
ATOM 1034 C C . LYS A 1 125 ? 6.590 -1.246 -26.971 1.00 93.00 125 LYS A C 1
ATOM 1036 O O . LYS A 1 125 ? 6.313 -1.947 -27.945 1.00 93.00 125 LYS A O 1
ATOM 1041 N N . TRP A 1 126 ? 7.395 -0.191 -27.048 1.00 91.38 126 TRP A N 1
ATOM 1042 C CA . TRP A 1 126 ? 8.114 0.170 -28.262 1.00 91.38 126 TRP A CA 1
ATOM 1043 C C . TRP A 1 126 ? 9.199 -0.862 -28.580 1.00 91.38 126 TRP A C 1
ATOM 1045 O O . TRP A 1 126 ? 9.209 -1.391 -29.691 1.00 91.38 126 TRP A O 1
ATOM 1055 N N . ILE A 1 127 ? 10.036 -1.229 -27.605 1.00 90.69 127 ILE A N 1
ATOM 1056 C CA . ILE A 1 127 ? 11.087 -2.250 -27.769 1.00 90.69 127 ILE A CA 1
ATOM 1057 C C . ILE A 1 127 ? 10.478 -3.583 -28.226 1.00 90.69 127 ILE A C 1
ATOM 1059 O O . ILE A 1 127 ? 10.987 -4.218 -29.141 1.00 90.69 127 ILE A O 1
ATOM 1063 N N . SER A 1 128 ? 9.331 -3.973 -27.664 1.00 90.50 128 SER A N 1
ATOM 1064 C CA . SER A 1 128 ? 8.631 -5.208 -28.038 1.00 90.50 128 SER A CA 1
ATOM 1065 C C . SER A 1 128 ? 8.103 -5.228 -29.481 1.00 90.50 128 SER A C 1
ATOM 1067 O O . SER A 1 128 ? 7.761 -6.305 -29.972 1.00 90.50 128 SER A O 1
ATOM 1069 N N . LYS A 1 129 ? 7.957 -4.074 -30.143 1.00 90.69 129 LYS A N 1
ATOM 1070 C CA . LYS A 1 129 ? 7.340 -3.952 -31.476 1.00 90.69 129 LYS A CA 1
ATOM 1071 C C . LYS A 1 129 ? 8.325 -3.595 -32.589 1.00 90.69 129 LYS A C 1
ATOM 1073 O O . LYS A 1 129 ? 7.938 -3.657 -33.753 1.00 90.69 129 LYS A O 1
ATOM 1078 N N . ASN A 1 130 ? 9.551 -3.202 -32.253 1.00 89.62 130 ASN A N 1
ATOM 1079 C CA . ASN A 1 130 ? 10.535 -2.692 -33.207 1.00 89.62 130 ASN A CA 1
ATOM 1080 C C . ASN A 1 130 ? 11.794 -3.565 -33.228 1.00 89.62 130 ASN A C 1
ATOM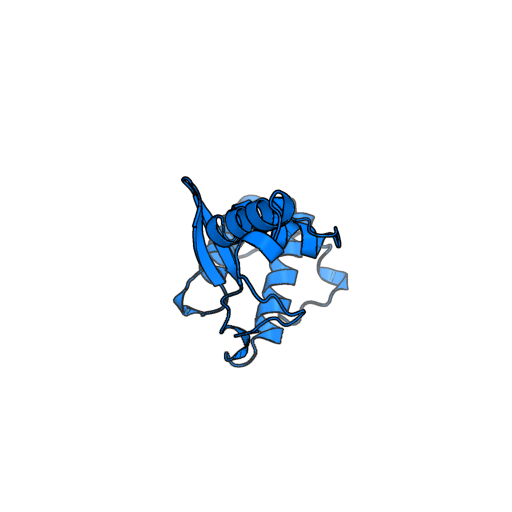 1082 O O . ASN A 1 130 ? 12.092 -4.272 -32.268 1.00 89.62 130 ASN A O 1
ATOM 1086 N N . ASN A 1 131 ? 12.545 -3.505 -34.330 1.00 85.62 131 ASN A N 1
ATOM 1087 C CA . ASN A 1 131 ? 13.845 -4.158 -34.415 1.00 85.62 131 ASN A CA 1
ATOM 1088 C C . ASN A 1 131 ? 14.889 -3.339 -33.640 1.00 85.62 131 ASN A C 1
ATOM 1090 O O . ASN A 1 131 ? 15.198 -2.204 -34.001 1.00 85.62 131 ASN A O 1
ATOM 1094 N N . ILE A 1 132 ? 15.430 -3.920 -32.570 1.00 84.75 132 ILE A N 1
ATOM 1095 C CA . ILE A 1 132 ? 16.360 -3.238 -31.662 1.00 84.75 132 ILE A CA 1
ATOM 1096 C C . ILE A 1 132 ? 17.705 -2.984 -32.362 1.00 84.75 132 ILE A C 1
ATOM 1098 O O . ILE A 1 132 ? 18.306 -1.930 -32.158 1.00 84.75 132 ILE A O 1
ATOM 1102 N N . GLU A 1 133 ? 18.133 -3.879 -33.259 1.00 81.81 133 GLU A N 1
ATOM 1103 C CA . GLU A 1 133 ? 19.401 -3.749 -33.994 1.00 81.81 133 GLU A CA 1
ATOM 1104 C C . GLU A 1 133 ? 19.430 -2.500 -34.891 1.00 81.81 133 GLU A C 1
ATOM 1106 O O . GLU A 1 133 ? 20.459 -1.841 -35.020 1.00 81.81 133 GLU A O 1
ATOM 1111 N N . GLU A 1 134 ? 18.283 -2.123 -35.464 1.00 81.06 134 GLU A N 1
ATOM 1112 C CA . GLU A 1 134 ? 18.145 -0.932 -36.315 1.00 81.06 134 GLU A CA 1
ATOM 1113 C C . GLU A 1 134 ? 18.108 0.371 -35.509 1.00 81.06 134 GLU A C 1
ATOM 1115 O O . GLU A 1 134 ? 18.377 1.448 -36.040 1.00 81.06 134 GLU A O 1
ATOM 1120 N N . SER A 1 135 ? 17.788 0.280 -34.217 1.00 79.06 135 SER A N 1
ATOM 1121 C CA . SER A 1 135 ? 17.649 1.436 -33.331 1.00 79.06 135 SER A CA 1
ATOM 1122 C C . SER A 1 135 ? 18.970 1.913 -32.719 1.00 79.06 135 SER A C 1
ATOM 1124 O O . SER A 1 135 ? 19.007 2.980 -32.109 1.00 79.06 135 SER A O 1
ATOM 1126 N N . GLY A 1 136 ? 20.051 1.138 -32.872 1.00 81.50 136 GLY A N 1
ATOM 1127 C CA . GLY A 1 136 ? 21.354 1.431 -32.267 1.00 81.50 136 GLY A CA 1
ATOM 1128 C C . GLY A 1 136 ? 21.373 1.324 -30.737 1.00 81.50 136 GLY A C 1
ATOM 1129 O O . GLY A 1 136 ? 22.308 1.816 -30.110 1.00 81.50 136 GLY A O 1
ATOM 1130 N N . MET A 1 137 ? 20.348 0.715 -30.129 1.00 82.19 137 MET A N 1
ATOM 1131 C CA . MET A 1 137 ? 20.296 0.474 -28.688 1.00 82.19 137 MET A CA 1
ATOM 1132 C C . MET A 1 137 ? 21.068 -0.795 -28.323 1.00 82.19 137 MET A C 1
ATOM 1134 O O . MET A 1 137 ? 20.750 -1.885 -28.796 1.00 82.19 137 MET A O 1
ATOM 1138 N N . GLU A 1 138 ? 22.034 -0.666 -27.418 1.00 84.25 138 GLU A N 1
ATOM 1139 C CA . GLU A 1 138 ? 22.674 -1.805 -26.760 1.00 84.25 138 GLU A CA 1
ATOM 1140 C C . GLU A 1 138 ? 21.948 -2.086 -25.442 1.00 84.25 138 GLU A C 1
ATOM 1142 O O . GLU A 1 138 ? 22.103 -1.361 -24.460 1.00 84.25 138 GLU A O 1
ATOM 1147 N N . LEU A 1 139 ? 21.113 -3.126 -25.431 1.00 85.06 139 LEU A N 1
ATOM 1148 C CA . LEU A 1 139 ? 20.386 -3.554 -24.238 1.00 85.06 139 LEU A CA 1
ATOM 1149 C C . LEU A 1 139 ? 21.092 -4.742 -23.585 1.00 85.06 139 LEU A C 1
ATOM 1151 O O . LEU A 1 139 ? 21.418 -5.732 -24.241 1.00 85.06 139 LEU A O 1
ATOM 1155 N N . PHE A 1 140 ? 21.264 -4.664 -22.269 1.00 87.31 140 PHE A N 1
ATOM 1156 C CA . PHE A 1 140 ? 21.821 -5.730 -21.444 1.00 87.31 140 PHE A CA 1
ATOM 1157 C C . PHE A 1 140 ? 20.790 -6.171 -20.400 1.00 87.31 140 PHE A C 1
ATOM 1159 O O . PHE A 1 140 ? 19.952 -5.382 -19.968 1.00 87.31 140 PHE A O 1
ATOM 1166 N N . PHE A 1 141 ? 20.854 -7.433 -19.967 1.00 86.38 141 PHE A N 1
ATOM 1167 C CA . PHE A 1 141 ? 20.001 -7.956 -18.893 1.00 86.38 141 PHE A CA 1
ATOM 1168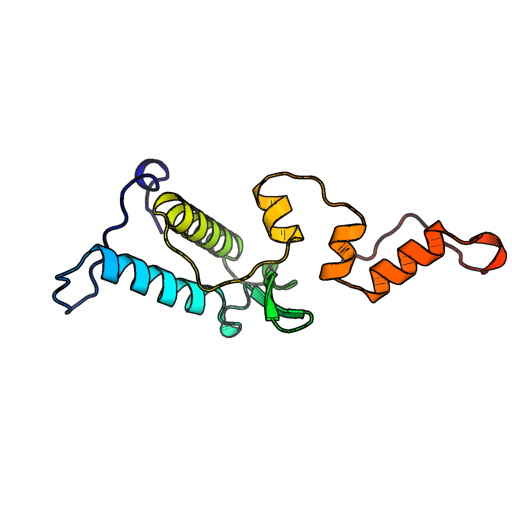 C C . PHE A 1 141 ? 20.510 -7.500 -17.519 1.00 86.38 141 PHE A C 1
ATOM 1170 O O . PHE A 1 141 ? 21.029 -8.290 -16.730 1.00 86.38 141 PHE A O 1
ATOM 1177 N N . CYS A 1 142 ? 20.375 -6.207 -17.251 1.00 86.75 142 CYS A N 1
ATOM 1178 C CA . CYS A 1 142 ? 20.687 -5.573 -15.980 1.00 86.75 142 CYS A CA 1
ATOM 1179 C C . CYS A 1 142 ? 19.608 -4.544 -15.641 1.00 86.75 142 CYS A C 1
ATOM 1181 O O . CYS A 1 142 ? 19.052 -3.905 -16.530 1.00 86.75 142 CYS A O 1
ATOM 1183 N N . ALA A 1 143 ? 19.335 -4.382 -14.353 1.00 80.56 143 ALA A N 1
ATOM 1184 C CA . ALA A 1 143 ? 18.495 -3.315 -13.841 1.00 80.56 143 ALA A CA 1
ATOM 1185 C C . ALA A 1 143 ? 19.278 -2.576 -12.759 1.00 80.56 143 ALA A C 1
ATOM 1187 O O . ALA A 1 143 ? 19.911 -3.211 -11.911 1.00 80.56 143 ALA A O 1
ATOM 1188 N N . GLU A 1 144 ? 19.236 -1.250 -12.804 1.00 77.94 144 GLU A N 1
ATOM 1189 C CA . GLU A 1 144 ? 19.658 -0.423 -11.682 1.00 77.94 144 GLU A CA 1
ATOM 1190 C C . GLU A 1 144 ? 18.509 -0.413 -10.673 1.00 77.94 144 GLU A C 1
ATOM 1192 O O . GLU A 1 144 ? 17.367 -0.110 -11.013 1.00 77.94 144 GLU A O 1
ATOM 1197 N N . ILE A 1 145 ? 18.801 -0.850 -9.450 1.00 73.69 145 ILE A N 1
ATOM 1198 C CA . ILE A 1 145 ? 17.860 -0.811 -8.334 1.00 73.69 145 ILE A CA 1
ATOM 1199 C C . ILE A 1 145 ? 18.361 0.313 -7.431 1.00 73.69 145 ILE A C 1
ATOM 1201 O O . ILE A 1 145 ? 19.422 0.160 -6.822 1.00 73.69 145 ILE A O 1
ATOM 1205 N N . GLU A 1 146 ? 17.639 1.434 -7.412 1.00 53.53 146 GLU A N 1
ATOM 1206 C CA . GLU A 1 146 ? 17.880 2.552 -6.485 1.00 53.53 146 GLU A CA 1
ATOM 1207 C C . GLU A 1 146 ? 17.416 2.231 -5.056 1.00 53.53 146 GLU A C 1
ATOM 1209 O O . GLU A 1 146 ? 16.358 1.576 -4.889 1.00 53.53 146 GLU A O 1
#

pLDDT: mean 85.86, std 7.36, range [53.53, 94.5]

Radius of gyration: 20.37 Å; chains: 1; bounding box: 46×28×64 Å

Sequence (146 aa):
MTCPLQNIHRTLYVQFQNEKGLDYGGLAKEWIYEISHHILNPQYGLFTTRECTSDYIFEIHPMSNTLPDFKTNFHFIGRIIGLALFNGLYMDCAFSNFFYKQIINQPCDLEDLQDIDIDFYNSIKWISKNNIEESGMELFFCAEIE

Organism: Myxobolus squamalis (NCBI:txid59785)

Secondary structure (DSSP, 8-state):
----GGGTTSPP----TT---S-HHHHHHHHHHHHHHHHT-GGGSSEEEEEETTEEEEEE-GGGGGSTTHHHHHHHHHHHHHHHHHHTPPPS--B-HHHHHHHTTPPP-TTTHHHH-HHHHHHHHHHTTS-HHHHT----S-----